Protein AF-A0A352S6N9-F1 (afdb_monomer_lite)

pLDDT: mean 89.55, std 14.48, range [43.28, 97.94]

Secondary structure (DSSP, 8-state):
-EEEEEPBTTHHHHHHTSSSPPSS----SS-B-TTSTTS-TT---EEEES--TT--TTT--TTSTT-EEEE-TT---TT--B-----HHHHHHHHHSPPGGGS---------

Sequence (112 aa):
QWVADWYRADQFRREATVAAVLQNPTGPTDSWDPTEPGVPVSAPKRVTRGGSFLCNEDFCLSYRPSARRGTDPYTSMSHLGFRLVMDDARWAEVRKQPSVAMAAGGPQSVQK

Radius of gyration: 21.1 Å; chains: 1; bounding box: 39×38×72 Å

Foldseek 3Di:
DFDQAWAEPCFVVVVVVPPDDDDPDPYDPFHADPPDPPDPRRQTWTKDAQDFPPADPVPHPRNDRPHIDTDRPVDDDPGDDDDDDDDPVVVVVVVPDDPPVPVPDDDPPDDD

Structure (mmCIF, N/CA/C/O backbone):
data_AF-A0A352S6N9-F1
#
_entry.id   AF-A0A352S6N9-F1
#
loop_
_atom_site.group_PDB
_atom_site.id
_atom_site.type_symbol
_atom_site.label_atom_id
_atom_site.label_alt_id
_atom_site.label_comp_id
_atom_site.label_asym_id
_atom_site.label_entity_id
_atom_site.label_seq_id
_atom_site.pdbx_PDB_ins_code
_atom_site.Cartn_x
_atom_site.Cartn_y
_atom_site.Cartn_z
_atom_site.occupancy
_atom_site.B_iso_or_equiv
_atom_site.auth_seq_id
_atom_site.auth_comp_id
_atom_site.auth_asym_id
_atom_site.auth_atom_id
_atom_site.pdbx_PDB_model_num
ATOM 1 N N . GLN A 1 1 ? -1.699 6.195 0.933 1.00 96.81 1 GLN A N 1
ATOM 2 C CA . GLN A 1 1 ? -2.103 5.831 2.310 1.00 96.81 1 GLN A CA 1
ATOM 3 C C . GLN A 1 1 ? -1.444 4.515 2.702 1.00 96.81 1 GLN A C 1
ATOM 5 O O . GLN A 1 1 ? -1.504 3.590 1.895 1.00 96.81 1 GLN A O 1
ATOM 10 N N . TRP A 1 2 ? -0.815 4.445 3.879 1.00 97.38 2 TRP A N 1
ATOM 11 C CA . TRP A 1 2 ? -0.212 3.219 4.423 1.00 97.38 2 TRP A CA 1
ATOM 12 C C . TRP A 1 2 ? -1.242 2.122 4.702 1.00 97.38 2 TRP A C 1
ATOM 14 O O . TRP A 1 2 ? -2.385 2.412 5.060 1.00 97.38 2 TRP A O 1
ATOM 24 N N . VAL A 1 3 ? -0.807 0.872 4.547 1.00 97.06 3 VAL A N 1
ATOM 25 C CA . VAL A 1 3 ? -1.555 -0.354 4.849 1.00 97.06 3 VAL A CA 1
ATOM 26 C C . VAL A 1 3 ? -0.666 -1.277 5.691 1.00 97.06 3 VAL A C 1
ATOM 28 O O . VAL A 1 3 ? 0.561 -1.185 5.623 1.00 97.06 3 VAL A O 1
ATOM 31 N N . ALA A 1 4 ? -1.276 -2.143 6.503 1.00 96.62 4 ALA A N 1
ATOM 32 C CA . ALA A 1 4 ? -0.560 -3.069 7.376 1.00 96.62 4 ALA A CA 1
ATOM 33 C C . ALA A 1 4 ? 0.284 -4.101 6.605 1.00 96.62 4 ALA A C 1
ATOM 35 O O . ALA A 1 4 ? 1.325 -4.515 7.097 1.00 96.62 4 ALA A O 1
ATOM 36 N N . ASP A 1 5 ? -0.120 -4.504 5.404 1.00 97.62 5 ASP A N 1
ATOM 37 C CA . ASP A 1 5 ? 0.507 -5.572 4.624 1.00 97.62 5 ASP A CA 1
ATOM 38 C C . ASP A 1 5 ? 1.954 -5.263 4.190 1.00 97.62 5 ASP A C 1
ATOM 40 O O . ASP A 1 5 ? 2.308 -4.129 3.834 1.00 97.62 5 ASP A O 1
ATOM 44 N N . TRP A 1 6 ? 2.793 -6.303 4.142 1.00 97.81 6 TRP A N 1
ATOM 45 C CA . TRP A 1 6 ? 4.071 -6.249 3.430 1.00 97.81 6 TRP A CA 1
ATOM 46 C C . TRP A 1 6 ? 3.850 -6.265 1.914 1.00 97.81 6 TRP A C 1
ATOM 48 O O . TRP A 1 6 ? 2.941 -6.912 1.390 1.00 97.81 6 TRP A O 1
ATOM 58 N N . TYR A 1 7 ? 4.688 -5.538 1.180 1.00 97.62 7 TYR A N 1
ATOM 59 C CA . TYR A 1 7 ? 4.600 -5.483 -0.269 1.00 97.62 7 TYR A CA 1
ATOM 60 C C . TYR A 1 7 ? 5.343 -6.657 -0.907 1.00 97.62 7 TYR A C 1
ATOM 62 O O . TYR A 1 7 ? 6.559 -6.775 -0.803 1.00 97.62 7 TYR A O 1
ATOM 70 N N . ARG A 1 8 ? 4.610 -7.478 -1.663 1.00 97.44 8 ARG A N 1
ATOM 71 C CA . ARG A 1 8 ? 5.195 -8.473 -2.573 1.00 97.44 8 ARG A CA 1
ATOM 72 C C . ARG A 1 8 ? 4.647 -8.371 -3.981 1.00 97.44 8 ARG A C 1
ATOM 74 O O . ARG A 1 8 ? 3.442 -8.552 -4.163 1.00 97.44 8 ARG A O 1
ATOM 81 N N . ALA A 1 9 ? 5.497 -8.133 -4.974 1.00 96.31 9 ALA A N 1
ATOM 82 C CA . ALA A 1 9 ? 5.078 -7.941 -6.364 1.00 96.31 9 ALA A CA 1
ATOM 83 C C . ALA A 1 9 ? 4.272 -9.130 -6.938 1.00 96.31 9 ALA A C 1
ATOM 85 O O . ALA A 1 9 ? 3.394 -8.932 -7.775 1.00 96.31 9 ALA A O 1
ATOM 86 N N . ASP A 1 10 ? 4.506 -10.349 -6.447 1.00 96.00 10 ASP A N 1
ATOM 87 C CA . ASP A 1 10 ? 3.846 -11.585 -6.879 1.00 96.00 10 ASP A CA 1
ATOM 88 C C . ASP A 1 10 ? 2.625 -12.001 -6.036 1.00 96.00 10 ASP A C 1
ATOM 90 O O . ASP A 1 10 ? 1.997 -13.010 -6.357 1.00 96.00 10 ASP A O 1
ATOM 94 N N . GLN A 1 11 ? 2.252 -11.251 -4.990 1.00 95.81 11 GLN A N 1
ATOM 95 C CA . GLN A 1 11 ? 1.285 -11.724 -3.986 1.00 95.81 11 GLN A CA 1
ATOM 96 C C . GLN A 1 11 ? -0.048 -12.179 -4.583 1.00 95.81 11 GLN A C 1
ATOM 98 O O . GLN A 1 11 ? -0.484 -13.294 -4.325 1.00 95.81 11 GLN A O 1
ATOM 103 N N . PHE A 1 12 ? -0.674 -11.353 -5.424 1.00 94.25 12 PHE A N 1
ATOM 104 C CA . PHE A 1 12 ? -1.974 -11.698 -6.010 1.00 94.25 12 PHE A CA 1
ATOM 105 C C . PHE A 1 12 ? -1.880 -12.891 -6.966 1.00 94.25 12 PHE A C 1
ATOM 107 O O . PHE A 1 12 ? -2.836 -13.645 -7.099 1.00 94.25 12 PHE A O 1
ATOM 114 N N . ARG A 1 13 ? -0.720 -13.105 -7.603 1.00 94.38 13 ARG A N 1
ATOM 115 C CA . ARG A 1 13 ? -0.488 -14.291 -8.434 1.00 94.38 13 ARG A CA 1
ATOM 116 C C . ARG A 1 13 ? -0.398 -15.548 -7.572 1.00 94.38 13 ARG A C 1
ATOM 118 O O . ARG A 1 13 ? -0.998 -16.549 -7.934 1.00 94.38 13 ARG A O 1
ATOM 125 N N . ARG A 1 14 ? 0.318 -15.487 -6.444 1.00 93.12 14 ARG A N 1
ATOM 126 C CA . ARG A 1 14 ? 0.417 -16.592 -5.471 1.00 93.12 14 ARG A CA 1
ATOM 127 C C . ARG A 1 14 ? -0.940 -16.924 -4.859 1.00 93.12 14 ARG A C 1
ATOM 129 O O . ARG A 1 14 ? -1.298 -18.083 -4.724 1.00 93.12 14 ARG A O 1
ATOM 136 N N . GLU A 1 15 ? -1.708 -15.904 -4.515 1.00 93.69 15 GLU A N 1
ATOM 137 C CA . GLU A 1 15 ? -3.065 -16.060 -3.999 1.00 93.69 15 GLU A CA 1
ATOM 138 C C . GLU A 1 15 ? -4.003 -16.693 -5.033 1.00 93.69 15 GLU A C 1
ATOM 140 O O . GLU A 1 15 ? -4.765 -17.593 -4.697 1.00 93.69 15 GLU A O 1
ATOM 145 N N . ALA A 1 16 ? -3.883 -16.310 -6.307 1.00 92.31 16 ALA A N 1
ATOM 146 C CA . ALA A 1 16 ? -4.693 -16.866 -7.388 1.00 92.31 16 ALA A CA 1
ATOM 147 C C . ALA A 1 16 ? -4.409 -18.347 -7.703 1.00 92.31 16 ALA A C 1
ATOM 149 O O . ALA A 1 16 ? -5.228 -18.981 -8.365 1.00 92.31 16 ALA A O 1
ATOM 150 N N . THR A 1 17 ? -3.284 -18.925 -7.255 1.00 92.75 17 THR A N 1
ATOM 151 C CA . THR A 1 17 ? -3.048 -20.375 -7.408 1.00 92.75 17 THR A CA 1
ATOM 152 C C . THR A 1 17 ? -3.849 -21.207 -6.411 1.00 92.75 17 THR A C 1
ATOM 154 O O . THR A 1 17 ? -3.978 -22.417 -6.582 1.00 92.75 17 THR A O 1
ATOM 157 N N . VAL A 1 18 ? -4.372 -20.583 -5.354 1.00 89.12 18 VAL A N 1
ATOM 158 C CA . VAL A 1 18 ? -5.260 -21.248 -4.405 1.00 89.12 18 VAL A CA 1
ATOM 159 C C . VAL A 1 18 ? -6.645 -21.316 -5.046 1.00 89.12 18 VAL A C 1
ATOM 161 O O . VAL A 1 18 ? -7.269 -20.290 -5.298 1.00 89.12 18 VAL A O 1
ATOM 164 N N . ALA A 1 19 ? -7.144 -22.525 -5.307 1.00 78.69 19 ALA A N 1
ATOM 165 C CA . ALA A 1 19 ? -8.457 -22.758 -5.918 1.00 78.69 19 ALA A CA 1
ATOM 166 C C . ALA A 1 19 ? -9.629 -22.521 -4.935 1.00 78.69 19 ALA A C 1
ATOM 168 O O . ALA A 1 19 ? -10.581 -23.297 -4.884 1.00 78.69 19 ALA A O 1
ATOM 169 N N . ALA A 1 20 ? -9.542 -21.472 -4.114 1.00 87.56 20 ALA A N 1
ATOM 170 C CA . ALA A 1 20 ? -10.543 -21.094 -3.126 1.00 87.56 20 ALA A CA 1
ATOM 171 C C . ALA A 1 20 ? -10.595 -19.570 -2.953 1.00 87.56 20 ALA A C 1
ATOM 173 O O . ALA A 1 20 ? -9.604 -18.867 -3.142 1.00 87.56 20 ALA A O 1
ATOM 174 N N . VAL A 1 21 ? -11.760 -19.059 -2.550 1.00 89.94 21 VAL A N 1
ATOM 175 C CA . VAL A 1 21 ? -11.920 -17.645 -2.189 1.00 89.94 21 VAL A CA 1
ATOM 176 C C . VAL A 1 21 ? -11.194 -17.385 -0.872 1.00 89.94 21 VAL A C 1
ATOM 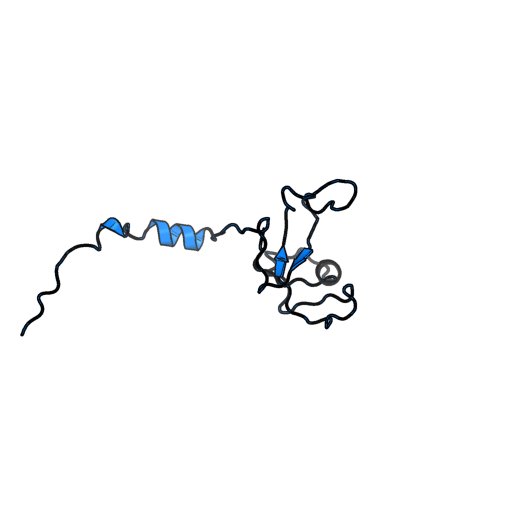178 O O . VAL A 1 21 ? -11.546 -17.957 0.160 1.00 89.94 21 VAL A O 1
ATOM 181 N N . LEU A 1 22 ? -10.202 -16.499 -0.904 1.00 91.12 22 LEU A N 1
ATOM 182 C CA . LEU A 1 22 ? -9.470 -16.078 0.286 1.00 91.12 22 LEU A CA 1
ATOM 183 C C . LEU A 1 22 ? -10.368 -15.233 1.193 1.00 91.12 22 LEU A C 1
ATOM 185 O O . LEU A 1 22 ? -10.938 -14.231 0.766 1.00 91.12 22 LEU A O 1
ATOM 189 N N . GLN A 1 23 ? -10.473 -15.640 2.455 1.00 94.12 23 GLN A N 1
ATOM 190 C CA . GLN A 1 23 ? -11.231 -14.936 3.487 1.00 94.12 23 GLN A CA 1
ATOM 191 C C . GLN A 1 23 ? -10.264 -14.125 4.352 1.00 94.12 23 GLN A C 1
ATOM 193 O O . GLN A 1 23 ? -9.366 -14.703 4.958 1.00 94.12 23 GLN A O 1
ATOM 198 N N . ASN A 1 24 ? -10.448 -12.801 4.409 1.00 92.69 24 ASN A N 1
ATOM 199 C CA . ASN A 1 24 ? -9.636 -11.866 5.205 1.00 92.69 24 ASN A CA 1
ATOM 200 C C . ASN A 1 24 ? -8.108 -12.083 5.089 1.00 92.69 24 ASN A C 1
ATOM 202 O O . ASN A 1 24 ? -7.448 -12.315 6.106 1.00 92.69 24 ASN A O 1
ATOM 206 N N . PRO A 1 25 ? -7.518 -12.017 3.877 1.00 94.38 25 PRO A N 1
ATOM 207 C CA . PRO A 1 25 ? -6.073 -12.143 3.729 1.00 94.38 25 PRO A CA 1
ATOM 208 C C . PRO A 1 25 ? -5.358 -11.016 4.489 1.00 94.38 25 PRO A C 1
ATOM 210 O O . PRO A 1 25 ? -5.694 -9.844 4.338 1.00 94.38 25 PRO A O 1
ATOM 213 N N . THR A 1 26 ? -4.352 -11.372 5.289 1.00 94.25 26 THR A N 1
ATOM 214 C CA . THR A 1 26 ? -3.537 -10.431 6.084 1.00 94.25 26 THR A CA 1
ATOM 215 C C . THR A 1 26 ? -2.256 -9.993 5.367 1.00 94.25 26 THR A C 1
ATOM 217 O O . THR A 1 26 ? -1.357 -9.416 5.983 1.00 94.25 26 THR A O 1
ATOM 220 N N . GLY A 1 27 ? -2.140 -10.345 4.087 1.00 94.81 27 GLY A N 1
ATOM 221 C CA . GLY A 1 27 ? -0.942 -10.142 3.287 1.00 94.81 27 GLY A CA 1
ATOM 222 C C . GLY A 1 27 ? 0.194 -11.122 3.609 1.00 94.81 27 GLY A C 1
ATOM 223 O O . GLY A 1 27 ? 0.058 -12.020 4.445 1.00 94.81 27 GLY A O 1
ATOM 224 N N . PRO A 1 28 ? 1.329 -10.982 2.908 1.00 96.38 28 PRO A N 1
ATOM 225 C CA . PRO A 1 28 ? 2.499 -11.828 3.104 1.00 96.38 28 PRO A CA 1
ATOM 226 C C . PRO A 1 28 ? 3.266 -11.478 4.384 1.00 96.38 28 PRO A C 1
ATOM 228 O O . PRO A 1 28 ? 3.173 -10.369 4.907 1.00 96.38 28 PRO A O 1
ATOM 231 N N . THR A 1 29 ? 4.082 -12.421 4.856 1.00 96.25 29 THR A N 1
ATOM 232 C CA . THR A 1 29 ? 4.944 -12.256 6.039 1.00 96.25 29 THR A CA 1
ATOM 233 C C . THR A 1 29 ? 6.205 -11.434 5.770 1.00 96.25 29 THR A C 1
ATOM 235 O O . THR A 1 29 ? 6.807 -10.922 6.710 1.00 96.25 29 THR A O 1
ATOM 238 N N . ASP A 1 30 ? 6.609 -11.315 4.506 1.00 96.25 30 ASP A N 1
ATOM 239 C CA . ASP A 1 30 ? 7.846 -10.684 4.054 1.00 96.25 30 ASP A CA 1
ATOM 240 C C . ASP A 1 30 ? 7.624 -9.790 2.823 1.00 96.25 30 ASP A C 1
ATOM 242 O O . ASP A 1 30 ? 6.586 -9.839 2.161 1.00 96.25 30 ASP A O 1
ATOM 246 N N . SER A 1 31 ? 8.620 -8.953 2.527 1.00 97.19 31 SER A N 1
ATOM 247 C CA . SER A 1 31 ? 8.652 -8.086 1.347 1.00 97.19 31 SER A CA 1
ATOM 248 C C . SER A 1 31 ? 9.383 -8.772 0.193 1.00 97.19 31 SER A C 1
ATOM 250 O O . SER A 1 31 ? 10.368 -9.477 0.414 1.00 97.19 31 SER A O 1
ATOM 252 N N . TRP A 1 32 ? 8.919 -8.558 -1.039 1.00 97.25 32 TRP A N 1
ATOM 253 C CA . TRP A 1 32 ? 9.581 -9.067 -2.241 1.00 97.25 32 TRP A CA 1
ATOM 254 C C . TRP A 1 32 ? 9.307 -8.182 -3.457 1.00 97.25 32 TRP A C 1
ATOM 256 O O . TRP A 1 32 ? 8.167 -8.072 -3.921 1.00 97.25 32 TRP A O 1
ATOM 266 N N . ASP A 1 33 ? 10.355 -7.571 -3.997 1.00 96.56 33 ASP A N 1
ATOM 267 C CA . ASP A 1 33 ? 10.265 -6.705 -5.166 1.00 96.56 33 ASP A CA 1
ATOM 268 C C . ASP A 1 33 ? 11.518 -6.804 -6.053 1.00 96.56 33 ASP A C 1
ATOM 270 O O . ASP A 1 33 ? 12.554 -6.232 -5.719 1.00 96.56 33 ASP A O 1
ATOM 274 N N . PRO A 1 34 ? 11.445 -7.510 -7.196 1.00 95.50 34 PRO A N 1
ATOM 275 C CA . PRO A 1 34 ? 12.565 -7.636 -8.124 1.00 95.50 34 PRO A CA 1
ATOM 276 C C . PRO A 1 34 ? 12.698 -6.435 -9.072 1.00 95.50 34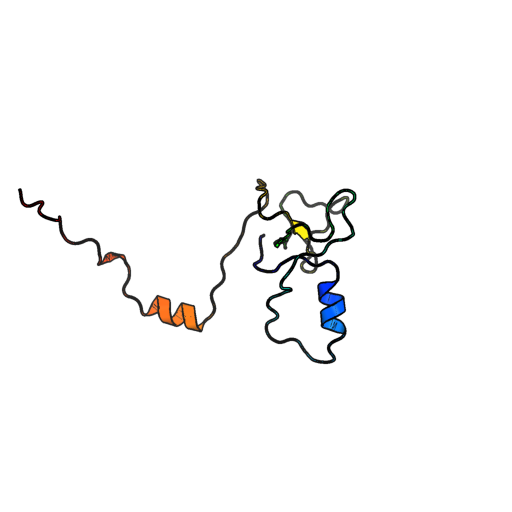 PRO A C 1
ATOM 278 O O . PRO A 1 34 ? 13.578 -6.441 -9.926 1.00 95.50 34 PRO A O 1
ATOM 281 N N . THR A 1 35 ? 11.794 -5.449 -9.004 1.00 92.69 35 THR A N 1
ATOM 282 C CA . THR A 1 35 ? 11.677 -4.415 -10.045 1.00 92.69 35 THR A CA 1
ATOM 283 C C . THR A 1 35 ? 12.562 -3.196 -9.817 1.00 92.69 35 THR A C 1
ATOM 285 O O . THR A 1 35 ? 12.692 -2.379 -10.725 1.00 92.69 35 THR A O 1
ATOM 288 N N . GLU A 1 36 ? 13.193 -3.078 -8.647 1.00 90.44 36 GLU A N 1
ATOM 289 C CA . GLU A 1 36 ? 14.063 -1.954 -8.301 1.00 90.44 36 GLU A CA 1
ATOM 290 C C . GLU A 1 36 ? 15.550 -2.325 -8.439 1.00 90.44 36 GLU A C 1
ATOM 292 O O . GLU A 1 36 ? 16.076 -3.094 -7.629 1.00 90.44 36 GLU A O 1
ATOM 297 N N . P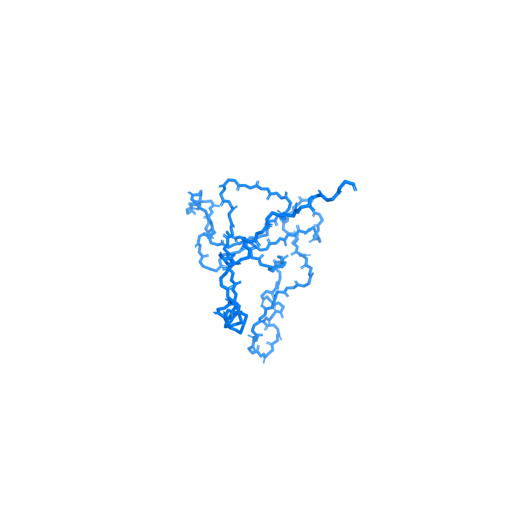RO A 1 37 ? 16.261 -1.780 -9.445 1.00 91.81 37 PRO A N 1
ATOM 298 C CA . PRO A 1 37 ? 17.687 -2.031 -9.619 1.00 91.81 37 PRO A CA 1
ATOM 299 C C . PRO A 1 37 ? 18.508 -1.487 -8.445 1.00 91.81 37 PRO A C 1
ATOM 301 O O . PRO A 1 37 ? 18.275 -0.376 -7.975 1.00 91.81 37 PRO A O 1
ATOM 304 N N . GLY A 1 38 ? 19.508 -2.249 -7.998 1.00 93.38 38 GLY A N 1
ATOM 305 C CA . GLY A 1 38 ? 20.420 -1.830 -6.924 1.00 93.38 38 GLY A CA 1
ATOM 306 C C . GLY A 1 38 ? 19.847 -1.939 -5.506 1.00 93.38 38 GLY A C 1
ATOM 307 O O . GLY A 1 38 ? 20.571 -1.688 -4.546 1.00 93.38 38 GLY A O 1
ATOM 308 N N . VAL A 1 39 ? 18.589 -2.362 -5.358 1.00 93.75 39 VAL A N 1
ATOM 309 C CA . VAL A 1 39 ? 17.949 -2.622 -4.065 1.00 93.75 39 VAL A CA 1
ATOM 310 C C . VAL A 1 39 ? 17.823 -4.138 -3.870 1.00 93.75 39 VAL A C 1
ATOM 312 O O . VAL A 1 39 ? 17.415 -4.838 -4.800 1.00 93.75 39 VAL A O 1
ATOM 315 N N . PRO A 1 40 ? 18.159 -4.696 -2.689 1.00 95.88 40 PRO A N 1
ATOM 316 C CA . PRO A 1 40 ? 17.913 -6.107 -2.413 1.00 95.88 40 PRO A CA 1
ATOM 317 C C . PRO A 1 40 ? 16.434 -6.454 -2.603 1.00 95.88 40 PRO A C 1
ATOM 319 O O . PRO A 1 40 ? 15.561 -5.758 -2.091 1.00 95.88 40 PRO A O 1
ATOM 322 N N . VAL A 1 41 ? 16.141 -7.571 -3.272 1.00 96.31 41 VAL A N 1
ATOM 323 C CA . VAL A 1 41 ? 14.752 -7.983 -3.562 1.00 96.31 41 VAL A CA 1
ATOM 324 C C . VAL A 1 41 ? 13.900 -8.167 -2.305 1.00 96.31 41 VAL A C 1
ATOM 326 O O . VAL A 1 41 ? 12.684 -8.032 -2.364 1.00 96.31 41 VAL A O 1
ATOM 329 N N . SER A 1 42 ? 14.533 -8.464 -1.169 1.00 95.75 42 SER A N 1
ATOM 330 C CA . SER A 1 42 ? 13.905 -8.637 0.142 1.00 95.75 42 SER A CA 1
ATOM 331 C C . SER A 1 42 ? 13.911 -7.365 0.996 1.00 95.75 42 SER A C 1
ATOM 333 O O . SER A 1 42 ? 13.634 -7.437 2.194 1.00 95.75 42 SER A O 1
ATOM 335 N N . ALA A 1 43 ? 14.273 -6.208 0.431 1.00 96.44 43 ALA A N 1
ATOM 336 C CA . ALA A 1 43 ? 14.262 -4.946 1.159 1.00 96.44 43 ALA A CA 1
ATOM 337 C C . ALA A 1 43 ? 12.858 -4.672 1.734 1.00 96.44 43 ALA A C 1
ATOM 339 O O . ALA A 1 43 ? 11.851 -4.929 1.058 1.00 96.44 43 ALA A O 1
ATOM 340 N N . PRO A 1 44 ? 12.759 -4.176 2.979 1.00 96.75 44 PRO A N 1
ATOM 341 C CA . PRO A 1 44 ? 11.480 -4.005 3.654 1.00 96.75 44 PRO A CA 1
ATOM 342 C C . PRO A 1 44 ? 10.642 -2.934 2.953 1.00 96.75 44 PRO A C 1
ATOM 344 O O . PRO A 1 44 ? 11.044 -1.780 2.855 1.00 96.75 44 PRO A O 1
ATOM 347 N N . LYS A 1 45 ? 9.446 -3.309 2.493 1.00 97.12 45 LYS A N 1
ATOM 348 C CA . LYS A 1 45 ? 8.483 -2.382 1.891 1.00 97.12 45 LYS A CA 1
ATOM 349 C C . LYS A 1 45 ? 7.081 -2.678 2.381 1.00 97.12 45 LYS A C 1
ATOM 351 O O . LYS A 1 45 ? 6.617 -3.811 2.283 1.00 97.12 45 LYS A O 1
ATOM 356 N N . ARG A 1 46 ? 6.371 -1.661 2.857 1.00 97.75 46 ARG A N 1
ATOM 357 C CA . ARG A 1 46 ? 4.943 -1.768 3.189 1.00 97.75 46 ARG A CA 1
ATOM 358 C C . ARG A 1 46 ? 4.093 -1.311 2.011 1.00 97.75 46 ARG A C 1
ATOM 360 O O . ARG A 1 46 ? 4.536 -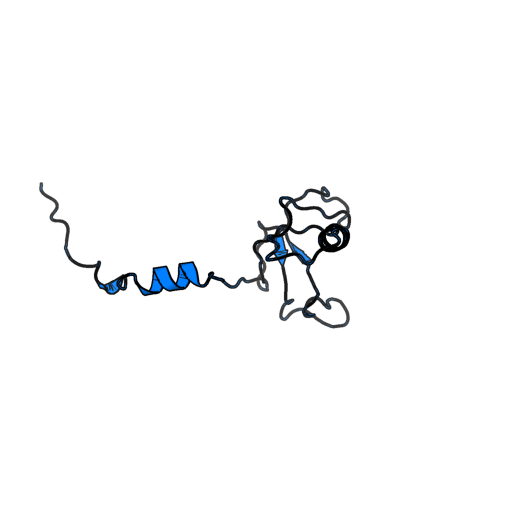0.522 1.172 1.00 97.75 46 ARG A O 1
ATOM 367 N N . VAL A 1 47 ? 2.873 -1.832 1.932 1.00 97.94 47 VAL A N 1
ATOM 368 C CA . VAL A 1 47 ? 1.936 -1.467 0.868 1.00 97.94 47 VAL A CA 1
ATOM 369 C C . VAL A 1 47 ? 1.414 -0.046 1.086 1.00 97.94 47 VAL A C 1
ATOM 371 O O . VAL A 1 47 ? 0.965 0.318 2.174 1.00 97.94 47 VAL A O 1
ATOM 374 N N . THR A 1 48 ? 1.392 0.742 0.012 1.00 97.44 48 THR A N 1
ATOM 375 C CA . THR A 1 48 ? 0.672 2.016 -0.050 1.00 97.44 48 THR A CA 1
ATOM 376 C C . THR A 1 48 ? -0.386 2.000 -1.157 1.00 97.44 48 THR A C 1
ATOM 378 O O . THR A 1 48 ? -0.212 1.401 -2.225 1.00 97.44 48 THR A O 1
ATOM 381 N N . ARG A 1 49 ? -1.540 2.628 -0.884 1.00 97.69 49 ARG A N 1
ATOM 382 C CA . ARG A 1 49 ? -2.719 2.663 -1.776 1.00 97.69 49 ARG A CA 1
ATOM 383 C C . ARG A 1 49 ? -3.284 4.074 -1.936 1.00 97.69 49 ARG A C 1
ATOM 385 O O . ARG A 1 49 ? -3.100 4.921 -1.059 1.00 97.69 49 ARG A O 1
ATOM 392 N N . GLY A 1 50 ? -4.031 4.284 -3.019 1.00 96.62 50 GLY A N 1
ATOM 393 C CA . GLY A 1 50 ? -4.886 5.458 -3.235 1.00 96.62 50 GLY A CA 1
ATOM 394 C C . GLY A 1 50 ? -4.217 6.672 -3.883 1.00 96.62 50 GLY A C 1
ATOM 395 O O . GLY A 1 50 ? -4.900 7.660 -4.119 1.00 96.62 50 GLY A O 1
ATOM 396 N N . GLY A 1 51 ? -2.918 6.613 -4.182 1.00 96.56 51 GLY A N 1
ATOM 397 C CA . GLY A 1 51 ? -2.193 7.739 -4.773 1.00 96.56 51 GLY A CA 1
ATOM 398 C C . GLY A 1 51 ? -2.096 8.954 -3.844 1.00 96.56 51 GLY A C 1
ATOM 399 O O . GLY A 1 51 ? -2.242 8.839 -2.622 1.00 96.56 51 GLY A O 1
ATOM 400 N N . SER A 1 52 ? -1.805 10.107 -4.438 1.00 97.50 52 SER A N 1
ATOM 401 C CA . SER A 1 52 ? -1.716 11.403 -3.767 1.00 97.50 52 SER A CA 1
ATOM 402 C C . SER A 1 52 ? -2.124 12.538 -4.712 1.00 97.50 52 SER A C 1
ATOM 404 O O . SER A 1 52 ? -2.400 12.303 -5.888 1.00 97.50 52 SER A O 1
ATOM 406 N N . PHE A 1 53 ? -2.112 13.778 -4.213 1.00 97.31 53 PHE A N 1
ATOM 407 C CA . PHE A 1 53 ? -2.369 14.983 -5.015 1.00 97.31 53 PHE A CA 1
ATOM 408 C C . PHE A 1 53 ? -1.320 15.237 -6.114 1.00 97.31 53 PHE A C 1
ATOM 410 O O . PHE A 1 53 ? -1.519 16.108 -6.951 1.00 97.31 53 PHE A O 1
ATOM 417 N N . LEU A 1 54 ? -0.210 14.491 -6.117 1.00 97.31 54 LEU A N 1
ATOM 418 C CA . LEU A 1 54 ? 0.830 14.566 -7.146 1.00 97.31 54 LEU A CA 1
ATOM 419 C C . LEU A 1 54 ? 0.572 13.617 -8.325 1.00 97.31 54 LEU A C 1
ATOM 421 O O . LEU A 1 54 ? 1.322 13.640 -9.294 1.00 97.31 54 LEU A O 1
ATOM 425 N N . CYS A 1 55 ? -0.421 12.728 -8.242 1.00 97.38 55 CYS A N 1
ATOM 426 C CA . CYS A 1 55 ? -0.690 11.778 -9.316 1.00 97.38 55 CYS A CA 1
ATOM 427 C C . CYS A 1 55 ? -1.294 12.466 -10.551 1.00 97.38 55 CYS A C 1
ATOM 429 O O . CYS A 1 55 ? -2.192 13.294 -10.431 1.00 97.38 55 CYS A O 1
ATOM 431 N N . ASN A 1 56 ? -0.840 12.058 -11.736 1.00 97.69 56 ASN A N 1
ATOM 432 C CA . ASN A 1 56 ? -1.301 12.538 -13.039 1.00 97.69 56 ASN A CA 1
ATOM 433 C C . ASN A 1 56 ? -1.303 11.362 -14.035 1.00 97.69 56 ASN A C 1
ATOM 435 O O . ASN A 1 56 ? -0.559 10.394 -13.854 1.00 97.69 56 ASN A O 1
ATOM 439 N N . GLU A 1 57 ? -2.146 11.430 -15.062 1.00 96.69 57 GLU A N 1
ATOM 440 C CA . GLU A 1 57 ? -2.257 10.412 -16.107 1.00 96.69 57 GLU A CA 1
ATOM 441 C C . GLU A 1 57 ? -0.961 10.120 -16.874 1.00 96.69 57 GLU A C 1
ATOM 443 O O . GLU A 1 57 ? -0.706 8.957 -17.186 1.00 96.69 57 GLU A O 1
ATOM 448 N N . ASP A 1 58 ? -0.105 11.122 -17.061 1.00 97.44 58 ASP A N 1
ATOM 449 C CA . ASP A 1 58 ? 1.122 11.007 -17.852 1.00 97.44 58 ASP A CA 1
ATOM 450 C C . ASP A 1 58 ? 2.205 10.161 -17.171 1.00 97.44 58 ASP A C 1
ATOM 452 O O . ASP A 1 58 ? 3.001 9.498 -17.837 1.00 97.44 58 ASP A O 1
ATOM 456 N N . PHE A 1 59 ? 2.265 10.171 -15.834 1.00 95.00 59 PHE A N 1
ATOM 457 C CA . PHE A 1 59 ? 3.384 9.560 -15.102 1.00 95.00 59 PHE A CA 1
ATOM 458 C C . PHE A 1 59 ? 2.988 8.731 -13.876 1.00 95.00 59 PHE A C 1
ATOM 460 O O . PHE A 1 59 ? 3.783 7.918 -13.400 1.00 95.00 59 PHE A O 1
ATOM 467 N N . CYS A 1 60 ? 1.781 8.894 -13.322 1.00 95.56 60 CYS A N 1
ATOM 468 C CA . CYS A 1 60 ? 1.382 8.174 -12.115 1.00 95.56 60 CYS A CA 1
ATOM 469 C C . CYS A 1 60 ? -0.127 7.908 -12.025 1.00 95.56 60 CYS A C 1
ATOM 471 O O . CYS A 1 60 ? -0.898 8.676 -11.456 1.00 95.56 60 CYS A O 1
ATOM 473 N N . LEU A 1 61 ? -0.521 6.702 -12.434 1.00 96.69 61 LEU A N 1
ATOM 474 C CA . LEU A 1 61 ? -1.895 6.191 -12.334 1.00 96.69 61 LEU A CA 1
ATOM 475 C C . LEU A 1 61 ? -2.211 5.525 -10.980 1.00 96.69 61 LEU A C 1
ATOM 477 O O . LEU A 1 61 ? -3.087 4.660 -10.884 1.00 96.69 61 LEU A O 1
ATOM 481 N N . SER A 1 62 ? -1.488 5.889 -9.914 1.00 96.75 62 SER A N 1
ATOM 482 C CA . SER A 1 62 ? -1.616 5.226 -8.604 1.00 96.75 62 SER A CA 1
ATOM 483 C C . SER A 1 62 ? -2.893 5.607 -7.837 1.00 96.75 62 SER A C 1
ATOM 485 O O . SER A 1 62 ? -3.170 5.012 -6.796 1.00 96.75 62 SER A O 1
ATOM 487 N N . TYR A 1 63 ? -3.683 6.557 -8.353 1.00 96.44 63 TYR A N 1
ATOM 488 C CA . TYR A 1 63 ? -5.013 6.909 -7.839 1.00 96.44 63 TYR A CA 1
ATOM 489 C C . TYR A 1 63 ? -6.070 5.825 -8.114 1.00 96.44 63 TYR A C 1
ATOM 491 O O . TYR A 1 63 ? -7.128 5.814 -7.487 1.00 96.44 63 TYR A O 1
ATOM 499 N N . ARG A 1 64 ? -5.808 4.895 -9.047 1.00 97.06 64 ARG A N 1
ATOM 500 C CA . ARG A 1 64 ? -6.745 3.814 -9.378 1.00 97.06 64 ARG A CA 1
ATOM 501 C C . ARG A 1 64 ? -6.953 2.901 -8.161 1.00 97.06 64 ARG A C 1
ATOM 503 O O . ARG A 1 64 ? -5.964 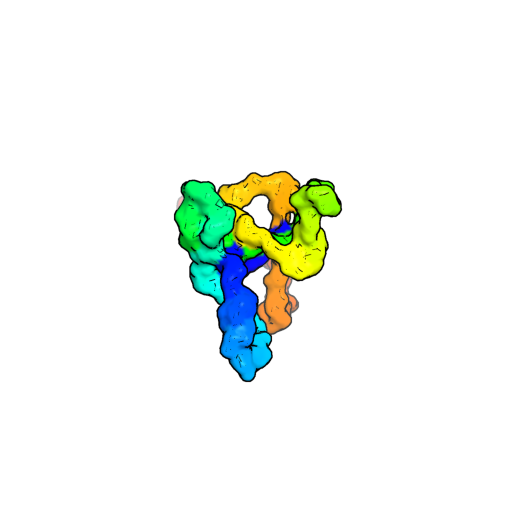2.498 -7.549 1.00 97.06 64 ARG A O 1
ATOM 510 N N . PRO A 1 65 ? -8.188 2.462 -7.854 1.00 96.00 65 PRO A N 1
ATOM 511 C CA . PRO A 1 65 ? -8.454 1.595 -6.703 1.00 96.00 65 PRO A CA 1
ATOM 512 C C . PRO A 1 65 ? -7.643 0.295 -6.677 1.00 96.00 65 PRO A C 1
ATOM 514 O O . PRO A 1 65 ? -7.348 -0.216 -5.600 1.00 96.00 65 PRO A O 1
ATOM 517 N N . SER A 1 66 ? -7.263 -0.236 -7.844 1.00 95.81 66 SER A N 1
ATOM 518 C CA . SER A 1 66 ? -6.442 -1.443 -7.978 1.00 95.81 66 SER A CA 1
ATOM 519 C C . SER A 1 66 ? -4.939 -1.197 -7.798 1.00 95.81 66 SER A C 1
ATOM 521 O O . SER A 1 66 ? -4.204 -2.150 -7.525 1.00 95.81 66 SER A O 1
ATOM 523 N N . ALA A 1 67 ? -4.468 0.049 -7.899 1.00 96.38 67 ALA A N 1
ATOM 524 C CA . ALA A 1 67 ? -3.050 0.380 -7.838 1.00 96.38 67 ALA A CA 1
ATOM 525 C C . ALA A 1 67 ? -2.477 0.207 -6.426 1.00 96.38 67 ALA A C 1
ATOM 527 O O . ALA A 1 67 ? -3.081 0.581 -5.422 1.00 96.38 67 ALA A O 1
ATOM 528 N N . ARG A 1 68 ? -1.285 -0.386 -6.348 1.00 96.31 68 ARG A N 1
ATOM 529 C CA . ARG A 1 68 ? -0.493 -0.614 -5.128 1.00 96.31 68 ARG A CA 1
ATOM 530 C C . ARG A 1 68 ? 0.949 -0.245 -5.415 1.00 96.31 68 ARG A C 1
ATOM 532 O O . ARG A 1 68 ? 1.437 -0.528 -6.506 1.00 96.31 68 ARG A O 1
ATOM 539 N N . ARG A 1 69 ? 1.627 0.324 -4.425 1.00 95.56 69 ARG A N 1
ATOM 540 C CA . ARG A 1 69 ? 3.071 0.570 -4.460 1.00 95.56 69 ARG A CA 1
ATOM 541 C C . ARG A 1 69 ? 3.726 -0.048 -3.229 1.00 95.56 69 ARG A C 1
ATOM 543 O O . ARG A 1 69 ? 3.073 -0.195 -2.194 1.00 95.56 69 ARG A O 1
ATOM 550 N N . GLY A 1 70 ? 4.985 -0.442 -3.378 1.00 96.06 70 GLY A N 1
ATOM 551 C CA . GLY A 1 70 ? 5.865 -0.743 -2.259 1.00 96.06 70 GLY A CA 1
ATOM 552 C C . GLY A 1 70 ? 6.568 0.540 -1.846 1.00 96.06 70 GLY A C 1
ATOM 553 O O . GLY A 1 70 ? 7.022 1.297 -2.701 1.00 96.06 70 GLY A O 1
ATOM 554 N N . THR A 1 71 ? 6.610 0.822 -0.552 1.00 95.94 71 THR A N 1
ATOM 555 C CA . THR A 1 71 ? 7.286 2.007 -0.020 1.00 95.94 71 THR A CA 1
ATOM 556 C C . THR A 1 71 ? 8.103 1.603 1.197 1.00 95.94 71 THR A C 1
ATOM 558 O O . THR A 1 71 ? 7.633 0.803 2.010 1.00 95.94 71 THR A O 1
ATOM 561 N N . ASP A 1 72 ? 9.316 2.142 1.308 1.00 95.50 72 ASP A N 1
ATOM 562 C CA . ASP A 1 72 ? 10.173 1.946 2.474 1.00 95.50 72 ASP A CA 1
ATOM 563 C C . ASP A 1 72 ? 9.460 2.477 3.736 1.00 95.50 72 ASP A C 1
ATOM 565 O O . ASP A 1 72 ? 9.142 3.671 3.790 1.00 95.50 72 ASP A O 1
ATOM 569 N N . PRO A 1 73 ? 9.181 1.624 4.742 1.00 95.38 73 PRO A N 1
ATOM 570 C CA . PRO A 1 73 ? 8.463 2.020 5.951 1.00 95.38 73 PRO A CA 1
ATOM 571 C C . PRO A 1 73 ? 9.200 3.063 6.802 1.00 95.38 73 PRO A C 1
ATOM 573 O O . PRO A 1 73 ? 8.571 3.689 7.653 1.00 95.38 73 PRO A O 1
ATOM 576 N N . TYR A 1 74 ? 10.503 3.254 6.594 1.00 94.56 74 TYR A N 1
ATOM 577 C CA . TYR A 1 74 ? 11.318 4.219 7.330 1.00 94.56 74 TYR A CA 1
ATOM 578 C C . TYR A 1 74 ? 11.380 5.593 6.651 1.00 94.56 74 TYR A C 1
ATOM 580 O O . TYR A 1 74 ? 11.884 6.547 7.242 1.00 94.56 74 TYR A O 1
ATOM 588 N N . THR A 1 75 ? 10.846 5.722 5.433 1.00 92.81 75 THR A N 1
ATOM 589 C CA . THR A 1 75 ? 10.835 6.984 4.685 1.00 92.81 75 THR A CA 1
ATOM 590 C C . THR A 1 75 ? 9.520 7.737 4.880 1.00 92.81 75 THR A C 1
ATOM 592 O O . THR A 1 75 ? 8.431 7.205 4.652 1.00 92.81 75 THR A O 1
ATOM 595 N N . SER A 1 76 ? 9.613 9.016 5.248 1.00 93.94 76 SER A N 1
ATOM 596 C CA . SER A 1 76 ? 8.471 9.929 5.330 1.00 93.94 76 SER A CA 1
ATOM 597 C C . SER A 1 76 ? 8.358 10.795 4.073 1.00 93.94 76 SER A C 1
ATOM 599 O O . SER A 1 76 ? 9.351 11.178 3.457 1.00 93.94 76 SER A O 1
ATOM 601 N N . MET A 1 77 ? 7.125 11.101 3.667 1.00 95.81 77 MET A N 1
ATOM 602 C CA . MET A 1 77 ? 6.839 11.940 2.501 1.00 95.81 77 MET A CA 1
ATOM 603 C C . MET A 1 77 ? 5.635 12.835 2.786 1.00 95.81 77 MET A C 1
ATOM 605 O O . MET A 1 77 ? 4.646 12.385 3.360 1.00 95.81 77 MET A O 1
ATOM 609 N N . SER A 1 78 ? 5.678 14.083 2.314 1.00 97.62 78 SER A N 1
ATOM 610 C CA . SER A 1 78 ? 4.606 15.079 2.504 1.00 97.62 78 SER A CA 1
ATOM 611 C C . SER A 1 78 ? 3.245 14.659 1.936 1.00 97.62 78 SER A C 1
ATOM 613 O O . SER A 1 78 ? 2.211 15.182 2.338 1.00 97.62 78 SER A O 1
ATOM 615 N N . HIS A 1 79 ? 3.234 13.707 1.004 1.00 96.81 79 HIS A N 1
ATOM 616 C CA . HIS A 1 79 ? 2.048 13.244 0.292 1.00 96.81 79 HIS A CA 1
ATOM 617 C C . HIS A 1 79 ? 1.602 11.828 0.707 1.00 96.81 79 HIS A C 1
ATOM 619 O O . HIS A 1 79 ? 0.749 11.233 0.043 1.00 96.81 79 HIS A O 1
ATOM 625 N N . LEU A 1 80 ? 2.170 11.272 1.786 1.00 97.12 80 LEU A N 1
ATOM 626 C CA . LEU A 1 80 ? 1.852 9.935 2.282 1.00 97.12 80 LEU A CA 1
ATOM 627 C C . LEU A 1 80 ? 1.389 9.968 3.746 1.00 97.12 80 LEU A C 1
ATOM 629 O O . LEU A 1 80 ? 2.184 10.135 4.662 1.00 97.12 80 LEU A O 1
ATOM 633 N N . GLY A 1 81 ? 0.089 9.747 3.954 1.00 96.69 81 GLY A N 1
ATOM 634 C CA . GLY A 1 81 ? -0.519 9.555 5.277 1.00 96.69 81 GLY A CA 1
ATOM 635 C C . GLY A 1 81 ? -1.038 8.132 5.507 1.00 96.69 81 GLY A C 1
ATOM 636 O O . GLY A 1 81 ? -0.747 7.209 4.740 1.00 96.69 81 GLY A O 1
ATOM 637 N N . PHE A 1 82 ? -1.869 7.956 6.533 1.00 97.31 82 PHE A N 1
ATOM 638 C CA . PHE A 1 82 ? -2.525 6.691 6.875 1.00 97.31 82 PHE A CA 1
ATOM 639 C C . PHE A 1 82 ? -3.948 6.927 7.392 1.00 97.31 82 PHE A C 1
ATOM 641 O O . PHE A 1 82 ? -4.324 8.051 7.716 1.00 97.31 82 PHE A O 1
ATOM 648 N N . ARG A 1 83 ? -4.729 5.850 7.470 1.00 97.56 83 ARG A N 1
ATOM 649 C CA . ARG A 1 83 ? -6.017 5.821 8.168 1.00 97.56 83 ARG A CA 1
ATOM 650 C C . ARG A 1 83 ? -6.057 4.605 9.078 1.00 97.56 83 ARG A C 1
ATOM 652 O O . ARG A 1 83 ? -5.431 3.592 8.772 1.00 97.56 83 ARG A O 1
ATOM 659 N N . LEU A 1 84 ? -6.788 4.717 10.176 1.00 96.12 84 LEU A N 1
ATOM 660 C CA . LEU A 1 84 ? -6.961 3.624 11.124 1.00 96.12 84 LEU A CA 1
ATOM 661 C C . LEU A 1 84 ? -8.202 2.804 10.777 1.00 96.12 84 LEU A C 1
ATOM 663 O O . LEU A 1 84 ? -9.145 3.305 10.163 1.00 96.12 84 LEU A O 1
ATOM 667 N N . VAL A 1 85 ? -8.175 1.540 11.182 1.00 95.38 85 VAL A N 1
ATOM 668 C CA . VAL A 1 85 ? -9.303 0.612 11.103 1.00 95.38 85 VAL A CA 1
ATOM 669 C C . VAL A 1 85 ? -9.394 -0.145 12.423 1.00 95.38 85 VAL A C 1
ATOM 671 O O . VAL A 1 85 ? -8.392 -0.296 13.123 1.00 95.38 85 VAL A O 1
ATOM 674 N N . MET A 1 86 ? -10.589 -0.608 12.766 1.00 95.12 86 MET A N 1
ATOM 675 C CA . MET A 1 86 ? -10.845 -1.423 13.948 1.00 95.12 86 MET A CA 1
ATOM 676 C C . MET A 1 86 ? -11.907 -2.454 13.583 1.00 95.12 86 MET A C 1
ATOM 678 O O . MET A 1 86 ? -12.847 -2.125 12.857 1.00 95.12 86 MET A O 1
ATOM 682 N N . ASP A 1 87 ? -11.742 -3.691 14.045 1.00 95.00 87 ASP A N 1
ATOM 683 C CA . ASP A 1 87 ? -12.788 -4.697 13.906 1.00 95.00 87 ASP A CA 1
ATOM 684 C C . ASP A 1 87 ? -13.984 -4.380 14.820 1.00 95.00 87 ASP A C 1
ATOM 686 O O . ASP A 1 87 ? -13.882 -3.638 15.804 1.00 95.00 87 ASP A O 1
ATOM 690 N N . ASP A 1 88 ? -15.147 -4.926 14.473 1.00 94.75 88 ASP A N 1
ATOM 691 C CA . ASP A 1 88 ? -16.393 -4.615 15.176 1.00 94.75 88 ASP A CA 1
ATOM 692 C C . ASP A 1 88 ? -16.385 -5.102 16.635 1.00 94.75 88 ASP A C 1
ATOM 694 O O . ASP A 1 88 ? -16.900 -4.422 17.525 1.00 94.75 88 ASP A O 1
ATOM 698 N N . ALA A 1 89 ? -15.732 -6.235 16.913 1.00 94.12 89 ALA A N 1
ATOM 699 C CA . ALA A 1 89 ? -15.655 -6.797 18.258 1.00 94.12 89 ALA A CA 1
ATOM 700 C C . ALA A 1 89 ? -14.864 -5.874 19.195 1.00 94.12 89 ALA A C 1
ATOM 702 O O . ALA A 1 89 ? -15.319 -5.541 20.294 1.00 94.12 89 ALA A O 1
ATOM 703 N N . ARG A 1 90 ? -13.714 -5.387 18.725 1.00 93.44 90 ARG A N 1
ATOM 704 C CA . ARG A 1 90 ? -12.871 -4.431 19.431 1.00 93.44 90 ARG A CA 1
ATOM 705 C C . ARG A 1 90 ? -13.571 -3.089 19.590 1.00 93.44 90 ARG A C 1
ATOM 707 O O . ARG A 1 90 ? -13.512 -2.497 20.666 1.00 93.44 90 ARG A O 1
ATOM 714 N N . TRP A 1 91 ? -14.286 -2.625 18.568 1.00 93.44 91 TRP A N 1
ATOM 715 C CA . TRP A 1 91 ? -15.082 -1.402 18.668 1.00 93.44 91 TRP A CA 1
ATOM 716 C C . TRP A 1 91 ? -16.202 -1.517 19.712 1.00 93.44 91 TRP A C 1
ATOM 718 O O . TRP A 1 91 ? -16.449 -0.583 20.480 1.00 93.44 91 TRP A O 1
ATOM 728 N N . ALA A 1 92 ? -16.873 -2.669 19.787 1.00 94.19 92 ALA A N 1
ATOM 729 C CA . ALA A 1 92 ? -17.892 -2.942 20.795 1.00 94.19 92 ALA A CA 1
ATOM 730 C C . ALA A 1 92 ? -17.317 -2.987 22.220 1.00 94.19 92 ALA A C 1
ATOM 732 O O . ALA A 1 92 ? -17.990 -2.558 23.156 1.00 94.19 92 ALA A O 1
ATOM 733 N N . GLU A 1 93 ? -16.090 -3.480 22.396 1.00 92.94 93 GLU A N 1
ATOM 734 C CA . GLU A 1 93 ? -15.380 -3.453 23.678 1.00 92.94 93 GLU A CA 1
ATOM 735 C C . GLU A 1 93 ? -15.043 -2.018 24.101 1.00 92.94 93 GLU A C 1
ATOM 737 O O . GLU A 1 93 ? -15.393 -1.606 25.206 1.00 92.94 93 GLU A O 1
ATOM 742 N N . VAL A 1 94 ? -14.434 -1.230 23.207 1.00 90.25 94 VAL A N 1
ATOM 743 C CA . VAL A 1 94 ? -14.035 0.160 23.485 1.00 90.25 94 VAL A CA 1
ATOM 744 C C . VAL A 1 94 ? -15.241 1.022 23.860 1.00 90.25 94 VAL A C 1
ATOM 746 O O . VAL A 1 94 ? -15.165 1.798 24.806 1.00 90.25 94 VAL A O 1
ATOM 749 N N . ARG A 1 95 ? -16.388 0.853 23.191 1.00 89.94 95 ARG A N 1
ATOM 750 C CA . ARG A 1 95 ? -17.616 1.605 23.513 1.00 89.94 95 ARG A CA 1
ATOM 751 C C . ARG A 1 95 ? -18.205 1.300 24.891 1.00 89.94 95 ARG A C 1
ATOM 753 O O . ARG A 1 95 ? -18.979 2.108 25.396 1.00 89.94 95 ARG A O 1
ATOM 760 N N . LYS A 1 96 ? -17.892 0.144 25.480 1.00 89.44 96 LYS A N 1
ATOM 761 C CA . LYS A 1 96 ? -18.339 -0.223 26.834 1.00 89.44 96 LYS A CA 1
ATOM 762 C C . LYS A 1 96 ? -17.437 0.363 27.917 1.00 89.44 96 LYS A C 1
ATOM 764 O O . LYS A 1 96 ? -17.834 0.379 29.080 1.00 89.44 96 LYS A O 1
ATOM 769 N N . GLN A 1 97 ? -16.233 0.809 27.561 1.00 81.31 97 GLN A N 1
ATOM 770 C CA . GLN A 1 97 ? -15.309 1.399 28.518 1.00 81.31 97 GLN A CA 1
ATOM 771 C C . GLN A 1 97 ? -15.803 2.801 28.902 1.00 81.31 97 GLN A C 1
ATOM 773 O O . GLN A 1 97 ? -16.185 3.579 28.022 1.00 81.31 97 GLN A O 1
ATOM 778 N N . PRO A 1 98 ? -15.822 3.145 30.202 1.00 75.50 98 PRO A N 1
ATOM 779 C CA . PRO A 1 98 ? -16.162 4.494 30.627 1.00 75.50 98 PRO A CA 1
ATOM 780 C C . PRO A 1 98 ? -15.164 5.481 30.013 1.00 75.50 98 PRO A C 1
ATOM 782 O O . PRO A 1 98 ? -13.969 5.197 29.914 1.00 75.50 98 PRO A O 1
ATOM 785 N N . SER A 1 99 ? -15.657 6.639 29.574 1.00 74.00 99 SER A N 1
ATOM 786 C CA . SER A 1 99 ? -14.805 7.658 28.972 1.00 74.00 99 SER A CA 1
ATOM 787 C C . SER A 1 99 ? -13.700 8.072 29.951 1.00 74.00 99 SER A C 1
ATOM 789 O O . SER A 1 99 ? -13.928 8.274 31.144 1.00 74.00 99 SER A O 1
ATOM 791 N N . VAL A 1 100 ? -12.484 8.243 29.426 1.00 65.56 100 VAL A N 1
ATOM 792 C CA . VAL A 1 100 ? -11.271 8.644 30.172 1.00 65.56 100 VAL A CA 1
ATOM 793 C C . VAL A 1 100 ? -11.420 10.008 30.885 1.00 65.56 100 VAL A C 1
ATOM 795 O O . VAL A 1 100 ? -10.558 10.404 31.662 1.00 65.56 100 VAL A O 1
ATOM 798 N N . ALA A 1 101 ? -12.546 10.708 30.711 1.00 58.84 101 ALA A N 1
ATOM 799 C CA . ALA A 1 101 ? -12.870 11.954 31.401 1.00 58.84 101 ALA A CA 1
ATOM 800 C C . ALA A 1 101 ? -13.040 11.819 32.932 1.00 58.84 101 ALA A C 1
ATOM 802 O O . ALA A 1 101 ? -13.024 12.834 33.619 1.00 58.84 101 ALA A O 1
ATOM 803 N N . MET A 1 102 ? -13.167 10.606 33.486 1.00 51.97 102 MET A N 1
ATOM 804 C CA . MET A 1 102 ? -13.379 10.396 34.934 1.00 51.97 102 MET A CA 1
ATOM 805 C C . MET A 1 102 ? -12.116 9.982 35.716 1.00 51.97 102 MET A C 1
ATOM 807 O O . MET A 1 102 ? -12.180 9.847 36.934 1.00 51.97 102 MET A O 1
ATOM 811 N N . ALA A 1 103 ? -10.963 9.794 35.060 1.00 51.59 103 ALA A N 1
ATOM 812 C CA . ALA A 1 103 ? -9.720 9.358 35.718 1.00 51.59 103 ALA A CA 1
ATOM 813 C C . ALA A 1 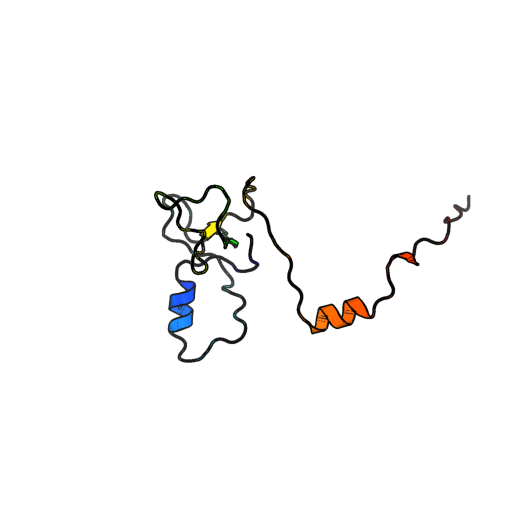103 ? -8.772 10.513 36.114 1.00 51.59 103 ALA A C 1
ATOM 815 O O . ALA A 1 103 ? -7.630 10.273 36.498 1.00 51.59 103 ALA A O 1
ATOM 816 N N . ALA A 1 104 ? -9.227 11.766 36.033 1.00 52.94 104 ALA A N 1
ATOM 817 C CA . ALA A 1 104 ? -8.493 12.935 36.514 1.00 52.94 104 ALA A CA 1
ATOM 818 C C . ALA A 1 104 ? -9.112 13.432 37.831 1.00 52.94 104 ALA A C 1
ATOM 820 O O . ALA A 1 104 ? -9.852 14.412 37.858 1.00 52.94 104 ALA A O 1
ATOM 821 N N . GLY A 1 105 ? -8.829 12.732 38.930 1.00 48.56 105 GLY A N 1
ATOM 822 C CA . GLY A 1 105 ? -9.296 13.110 40.262 1.00 48.56 105 GLY A CA 1
ATOM 823 C C . GLY A 1 105 ? -8.316 12.705 41.359 1.00 48.56 105 GLY A C 1
ATOM 824 O O . GLY A 1 105 ? -8.376 11.581 41.844 1.00 48.56 105 GLY A O 1
ATOM 825 N N . GLY A 1 106 ? -7.457 13.643 41.773 1.00 43.28 106 GLY A N 1
ATOM 826 C CA . GLY A 1 106 ? -6.777 13.613 43.074 1.00 43.28 106 GLY A CA 1
ATOM 827 C C . GLY A 1 106 ? -5.293 14.013 43.041 1.00 43.28 106 GLY A C 1
ATOM 828 O O . GLY A 1 106 ? -4.498 13.281 42.453 1.00 43.28 106 GLY A O 1
ATOM 829 N N . PRO A 1 107 ? -4.873 15.125 43.683 1.00 47.31 107 PRO A N 1
ATOM 830 C CA . PRO A 1 107 ? -3.455 15.415 43.880 1.00 47.31 107 PRO A CA 1
ATOM 831 C C . PRO A 1 107 ? -2.840 14.359 44.807 1.00 47.31 107 PRO A C 1
ATOM 833 O O . PRO A 1 107 ? -3.326 14.139 45.917 1.00 47.31 107 PRO A O 1
ATOM 836 N N . GLN A 1 108 ? -1.762 13.711 44.365 1.00 54.75 108 GLN A N 1
ATOM 837 C CA . GLN A 1 108 ? -0.953 12.870 45.243 1.00 54.75 108 GLN A CA 1
ATOM 838 C C . GLN A 1 108 ? -0.266 13.774 46.270 1.00 54.75 108 GLN A C 1
ATOM 840 O O . GLN A 1 108 ? 0.605 14.575 45.931 1.00 54.75 108 GLN A O 1
ATOM 845 N N . SER A 1 109 ? -0.680 13.670 47.532 1.00 48.62 109 SER A N 1
ATOM 846 C CA . SER A 1 109 ? 0.047 14.254 48.652 1.00 48.62 109 SER A CA 1
ATOM 847 C C . SER A 1 109 ? 1.417 13.585 48.746 1.00 48.62 109 SER A C 1
ATOM 849 O O . SER A 1 109 ? 1.517 12.422 49.139 1.00 48.62 109 SER A O 1
ATOM 851 N N . VAL A 1 110 ? 2.468 14.321 48.394 1.00 52.12 110 VAL A N 1
ATOM 852 C CA . VAL A 1 110 ? 3.846 13.976 48.748 1.00 52.12 110 VAL A CA 1
ATOM 853 C C . VAL A 1 110 ? 3.943 14.046 50.273 1.00 52.12 110 VAL A C 1
ATOM 855 O O . VAL A 1 110 ? 3.856 15.127 50.857 1.00 52.12 110 VAL A O 1
ATOM 858 N N . GLN A 1 111 ? 4.052 12.892 50.927 1.00 46.97 111 GLN A N 1
ATOM 859 C CA . GLN A 1 111 ? 4.479 12.827 52.322 1.00 46.97 111 GLN A CA 1
ATOM 860 C C . GLN A 1 111 ? 5.995 13.059 52.369 1.00 46.97 111 GLN A C 1
ATOM 862 O O . GLN A 1 111 ? 6.720 12.587 51.494 1.00 46.97 111 GLN A O 1
ATOM 867 N N . LYS A 1 112 ? 6.416 13.871 53.345 1.00 46.44 112 LYS A N 1
ATOM 868 C CA . LYS A 1 112 ? 7.810 14.237 53.628 1.00 46.44 112 LYS A CA 1
ATOM 869 C C . LYS A 1 112 ? 8.687 13.027 53.919 1.00 46.44 112 LYS A C 1
ATOM 871 O O . LYS A 1 112 ? 8.172 12.090 54.566 1.00 46.44 112 LYS A O 1
#